Protein AF-A0A931V6N6-F1 (afdb_monomer_lite)

Structure (mmCIF, N/CA/C/O backbone):
data_AF-A0A931V6N6-F1
#
_entry.id   AF-A0A931V6N6-F1
#
loop_
_atom_site.group_PDB
_atom_site.id
_atom_site.type_symbol
_atom_site.label_atom_id
_atom_site.label_alt_id
_atom_site.label_comp_id
_atom_site.label_asym_id
_atom_site.label_entity_id
_atom_site.label_seq_id
_atom_site.pdbx_PDB_ins_code
_atom_site.Cartn_x
_atom_site.Cartn_y
_atom_site.Cartn_z
_atom_site.occupancy
_atom_site.B_iso_or_equiv
_atom_site.auth_seq_id
_atom_site.auth_comp_id
_atom_site.auth_asym_id
_atom_site.auth_atom_id
_atom_site.pdbx_PDB_model_num
ATOM 1 N N . MET A 1 1 ? 5.400 -5.249 13.751 1.00 48.09 1 MET A N 1
ATOM 2 C CA . MET A 1 1 ? 4.560 -4.132 14.241 1.00 48.09 1 MET A CA 1
ATOM 3 C C . MET A 1 1 ? 5.437 -2.984 14.736 1.00 48.09 1 MET A C 1
ATOM 5 O O . MET A 1 1 ? 5.843 -2.998 15.889 1.00 48.09 1 MET A O 1
ATOM 9 N N . ARG A 1 2 ? 5.791 -2.021 13.870 1.00 51.62 2 ARG A N 1
ATOM 10 C CA . ARG A 1 2 ? 6.635 -0.861 14.245 1.00 51.62 2 ARG A CA 1
ATOM 11 C C . ARG A 1 2 ? 5.978 0.505 13.998 1.00 51.62 2 ARG A C 1
ATOM 13 O O . ARG A 1 2 ? 6.486 1.493 14.506 1.00 51.62 2 ARG A O 1
ATOM 20 N N . GLN A 1 3 ? 4.847 0.567 13.289 1.00 50.09 3 GLN A N 1
ATOM 21 C CA . GLN A 1 3 ? 4.180 1.838 12.963 1.00 50.09 3 GLN A CA 1
ATOM 22 C C . GLN A 1 3 ? 3.210 2.349 14.041 1.00 50.09 3 GLN A C 1
ATOM 24 O O . GLN A 1 3 ? 2.900 3.532 14.070 1.00 50.09 3 GLN A O 1
ATOM 29 N N . ARG A 1 4 ? 2.864 1.513 15.030 1.00 44.41 4 ARG A N 1
ATOM 30 C CA . ARG A 1 4 ? 2.065 1.888 16.216 1.00 44.41 4 ARG A CA 1
ATOM 31 C C . ARG A 1 4 ? 2.726 2.943 17.126 1.00 44.41 4 ARG A C 1
ATOM 33 O O . ARG A 1 4 ? 2.140 3.335 18.127 1.00 44.41 4 ARG A O 1
ATOM 40 N N . LEU A 1 5 ? 3.962 3.341 16.815 1.00 47.00 5 LEU A N 1
ATOM 41 C CA . LEU A 1 5 ? 4.775 4.302 17.562 1.00 47.00 5 LEU A CA 1
ATOM 42 C C . LEU A 1 5 ? 4.858 5.678 16.887 1.00 47.00 5 LEU A C 1
ATOM 44 O O . LEU A 1 5 ? 5.540 6.546 17.422 1.00 47.00 5 LEU A O 1
ATOM 48 N N . VAL A 1 6 ? 4.192 5.891 15.744 1.00 50.53 6 VAL A N 1
ATOM 49 C CA . VAL A 1 6 ? 4.016 7.239 15.184 1.00 50.53 6 VAL A CA 1
ATOM 50 C C . VAL A 1 6 ? 2.836 7.883 15.923 1.00 50.53 6 VAL A C 1
ATOM 52 O O . VAL A 1 6 ? 1.700 7.441 15.727 1.00 50.53 6 VAL A O 1
ATOM 55 N N . PRO A 1 7 ? 3.064 8.879 16.803 1.00 47.44 7 PRO A N 1
ATOM 56 C CA . PRO A 1 7 ? 2.019 9.422 17.675 1.00 47.44 7 PRO A CA 1
ATOM 57 C C . PRO A 1 7 ? 0.849 10.044 16.903 1.00 47.44 7 PRO A C 1
ATOM 59 O O . PRO A 1 7 ? -0.252 10.136 17.432 1.00 47.44 7 PRO A O 1
ATOM 62 N N . GLU A 1 8 ? 1.085 10.445 15.651 1.00 55.91 8 GLU A N 1
ATOM 63 C CA . GLU A 1 8 ? 0.127 11.165 14.810 1.00 55.91 8 GLU A CA 1
ATOM 64 C C . GLU A 1 8 ? -0.937 10.271 14.150 1.00 55.91 8 GLU A C 1
ATOM 66 O O . GLU A 1 8 ? -1.967 10.789 13.740 1.00 55.91 8 GLU A O 1
ATOM 71 N N . ILE A 1 9 ? -0.742 8.947 14.062 1.00 58.75 9 ILE A N 1
ATOM 72 C CA . ILE A 1 9 ? -1.755 8.037 13.481 1.00 58.75 9 ILE A CA 1
ATOM 73 C C . ILE A 1 9 ? -2.781 7.609 14.546 1.00 58.75 9 ILE A C 1
ATOM 75 O O . ILE A 1 9 ? -3.979 7.504 14.275 1.00 58.75 9 ILE A O 1
ATOM 79 N N . GLY A 1 10 ? -2.325 7.379 15.782 1.00 73.31 10 GLY A N 1
ATOM 80 C CA . GLY A 1 10 ? -3.174 6.894 16.871 1.00 73.31 10 GLY A CA 1
ATOM 81 C C . GLY A 1 10 ? -3.871 5.556 16.563 1.00 73.31 10 GLY A C 1
ATOM 82 O O . GLY A 1 10 ? -3.631 4.903 15.549 1.00 73.31 10 GLY A O 1
ATOM 83 N N . ALA A 1 11 ? -4.751 5.112 17.464 1.00 74.88 11 ALA A N 1
ATOM 84 C CA . ALA A 1 11 ? -5.507 3.871 17.259 1.00 74.88 11 ALA A CA 1
ATOM 85 C C . ALA A 1 11 ? -6.540 3.991 16.123 1.00 74.88 11 ALA A C 1
ATOM 87 O O . ALA A 1 11 ? -6.752 3.029 15.391 1.00 74.88 11 ALA A O 1
ATOM 88 N N . SER A 1 12 ? -7.143 5.175 15.962 1.00 75.81 12 SER A N 1
ATOM 89 C CA . SER A 1 12 ? -8.139 5.448 14.918 1.00 75.81 12 SER A CA 1
ATOM 90 C C . SER A 1 12 ? -7.527 5.393 13.515 1.00 75.81 12 SER A C 1
ATOM 92 O O . SER A 1 12 ? -8.048 4.699 12.647 1.00 75.81 12 SER A O 1
ATOM 94 N N . GLY A 1 13 ? -6.378 6.042 13.298 1.00 76.25 13 GLY A N 1
ATOM 95 C CA . GLY A 1 13 ? -5.710 6.020 11.997 1.00 76.25 13 GLY A CA 1
ATOM 96 C C . GLY A 1 13 ? -5.191 4.631 11.629 1.00 76.25 13 GLY A C 1
ATOM 97 O O . GLY A 1 13 ? -5.273 4.242 10.470 1.00 76.25 13 GLY A O 1
ATOM 98 N N . GLN A 1 14 ? -4.736 3.835 12.605 1.00 77.38 14 GLN A N 1
ATOM 99 C CA . GLN A 1 14 ? -4.347 2.453 12.320 1.00 77.38 14 GLN A CA 1
ATOM 100 C C . GLN A 1 14 ? -5.564 1.606 11.937 1.00 77.38 14 GLN A C 1
ATOM 102 O O . GLN A 1 14 ? -5.472 0.845 10.987 1.00 77.38 14 GLN A O 1
ATOM 107 N N . ALA A 1 15 ? -6.712 1.776 12.603 1.00 78.12 15 ALA A N 1
ATOM 108 C CA . ALA A 1 15 ? -7.939 1.074 12.224 1.00 78.12 15 ALA A CA 1
ATOM 109 C C . ALA A 1 15 ? -8.401 1.436 10.800 1.00 78.12 15 ALA A C 1
ATOM 111 O O . ALA A 1 15 ? -8.873 0.571 10.068 1.00 78.12 15 ALA A O 1
ATOM 112 N N . GLN A 1 16 ? -8.222 2.694 10.382 1.00 76.44 16 GLN A N 1
ATOM 113 C CA . GLN A 1 16 ? -8.499 3.115 9.005 1.00 76.44 16 GLN A CA 1
ATOM 114 C C . GLN A 1 16 ? -7.548 2.460 7.999 1.00 76.44 16 GLN A C 1
ATOM 116 O O . GLN A 1 16 ? -7.993 2.023 6.941 1.00 76.44 16 GLN A O 1
ATOM 121 N N . ILE A 1 17 ? -6.255 2.363 8.324 1.00 78.38 17 ILE A N 1
ATOM 122 C CA . ILE A 1 17 ? -5.267 1.686 7.472 1.00 78.38 17 ILE A CA 1
ATOM 123 C C . ILE A 1 17 ? -5.561 0.183 7.395 1.00 78.38 17 ILE A C 1
ATOM 125 O O . ILE A 1 17 ? -5.580 -0.374 6.300 1.00 78.38 17 ILE A O 1
ATOM 129 N N . ASP A 1 18 ? -5.873 -0.453 8.524 1.00 80.69 18 ASP A N 1
ATOM 130 C CA . ASP A 1 18 ? -6.246 -1.868 8.594 1.00 80.69 18 ASP A CA 1
ATOM 131 C C . ASP A 1 18 ? -7.512 -2.158 7.762 1.00 80.69 18 ASP A C 1
ATOM 133 O O . ASP A 1 18 ? -7.639 -3.238 7.193 1.00 80.69 18 ASP A O 1
ATOM 137 N N . ALA A 1 19 ? -8.435 -1.200 7.633 1.00 79.56 19 ALA A N 1
ATOM 138 C CA . ALA A 1 19 ? -9.621 -1.322 6.781 1.00 79.56 19 ALA A CA 1
ATOM 139 C C . ALA A 1 19 ? -9.373 -0.964 5.300 1.00 79.56 19 ALA A C 1
ATOM 141 O O . ALA A 1 19 ? -10.223 -1.233 4.447 1.00 79.56 19 ALA A O 1
ATOM 142 N N . ALA A 1 20 ? -8.239 -0.340 4.974 1.00 81.81 20 ALA A N 1
ATOM 143 C CA . ALA A 1 20 ? -7.957 0.158 3.635 1.00 81.81 20 ALA A CA 1
ATOM 144 C C . ALA A 1 20 ? -7.476 -0.946 2.682 1.00 81.81 20 ALA A C 1
ATOM 146 O O . ALA A 1 20 ? -6.801 -1.906 3.066 1.00 81.81 20 ALA A O 1
ATOM 147 N N . THR A 1 21 ? -7.776 -0.757 1.394 1.00 86.44 21 THR A N 1
ATOM 148 C CA . THR A 1 21 ? -7.243 -1.589 0.310 1.00 86.44 21 THR A CA 1
ATOM 149 C C . THR A 1 21 ? -6.127 -0.857 -0.424 1.00 86.44 21 THR A C 1
ATOM 151 O O . THR A 1 21 ? -6.329 0.242 -0.940 1.00 86.44 21 THR A O 1
ATOM 154 N N . GLY A 1 22 ? -4.951 -1.476 -0.487 1.00 86.12 22 GLY A N 1
ATOM 155 C CA . GLY A 1 22 ? -3.799 -0.981 -1.229 1.00 86.12 22 GLY A CA 1
ATOM 156 C C . GLY A 1 22 ? -3.750 -1.598 -2.621 1.00 86.12 22 GLY A C 1
ATOM 157 O O . GLY A 1 22 ? -3.911 -2.808 -2.770 1.00 86.12 2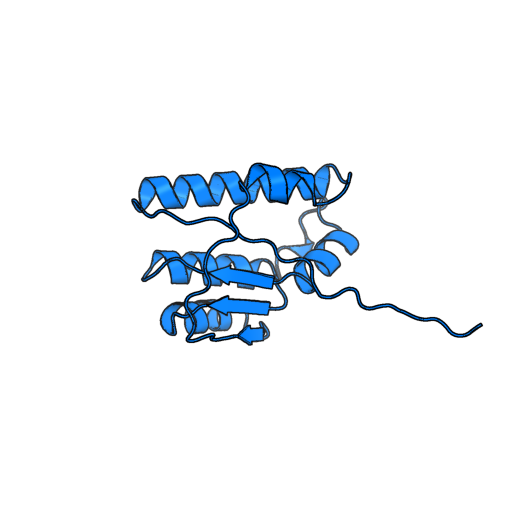2 GLY A O 1
ATOM 158 N N . LEU A 1 23 ? -3.509 -0.786 -3.646 1.00 88.25 23 LEU A N 1
ATOM 159 C CA . LEU A 1 23 ? -3.363 -1.258 -5.018 1.00 88.25 23 LEU A CA 1
ATOM 160 C C . LEU A 1 23 ? -1.907 -1.165 -5.482 1.00 88.25 23 LEU A C 1
ATOM 162 O O . LEU A 1 23 ? -1.324 -0.086 -5.453 1.00 88.25 23 LEU A O 1
ATOM 166 N N . VAL A 1 24 ? -1.358 -2.275 -5.980 1.00 88.50 24 VAL A N 1
ATOM 167 C CA . VAL A 1 24 ? -0.029 -2.327 -6.607 1.00 88.50 24 VAL A CA 1
ATOM 168 C C . VAL A 1 24 ? -0.191 -2.557 -8.105 1.00 88.50 24 VAL A C 1
ATOM 170 O O . VAL A 1 24 ? -0.424 -3.689 -8.542 1.00 88.50 24 VAL A O 1
ATOM 173 N N . THR A 1 25 ? -0.046 -1.489 -8.893 1.00 83.56 25 THR A N 1
ATOM 174 C CA . THR A 1 25 ? -0.047 -1.569 -10.366 1.00 83.56 25 THR A CA 1
ATOM 175 C C . THR A 1 25 ? 1.360 -1.616 -10.960 1.00 83.56 25 THR A C 1
ATOM 177 O O . THR A 1 25 ? 1.524 -1.975 -12.126 1.00 83.56 25 THR A O 1
ATOM 180 N N . ALA A 1 26 ? 2.390 -1.278 -10.176 1.00 79.50 26 ALA A N 1
ATOM 181 C CA . ALA A 1 26 ? 3.772 -1.340 -10.625 1.00 79.50 26 ALA A CA 1
ATOM 182 C C . ALA A 1 26 ? 4.243 -2.793 -10.818 1.00 79.50 26 ALA A C 1
ATOM 184 O O . ALA A 1 26 ? 3.885 -3.701 -10.066 1.00 79.50 26 ALA A O 1
ATOM 185 N N . THR A 1 27 ? 5.102 -3.015 -11.813 1.00 79.88 27 THR A N 1
ATOM 186 C CA . THR A 1 27 ? 5.676 -4.334 -12.125 1.00 79.88 27 THR A CA 1
ATOM 187 C C . THR A 1 27 ? 7.136 -4.452 -11.685 1.00 79.88 27 THR A C 1
ATOM 189 O O . THR A 1 27 ? 7.824 -3.450 -11.475 1.00 79.88 27 THR A O 1
ATOM 192 N N . GLY A 1 28 ? 7.638 -5.687 -11.592 1.00 86.62 28 GLY A N 1
ATOM 193 C CA . GLY A 1 28 ? 9.030 -5.968 -11.226 1.00 86.62 28 GLY A CA 1
ATOM 194 C C . GLY A 1 28 ? 9.380 -5.483 -9.817 1.00 86.62 28 GLY A C 1
ATOM 195 O O . GLY A 1 28 ? 8.525 -5.453 -8.931 1.00 86.62 28 GLY A O 1
ATOM 196 N N . LEU A 1 29 ? 10.633 -5.062 -9.619 1.00 88.06 29 LEU A N 1
ATOM 197 C CA . LEU A 1 29 ? 11.145 -4.660 -8.305 1.00 88.06 29 LEU A CA 1
ATOM 198 C C . LEU A 1 29 ? 10.350 -3.502 -7.677 1.00 88.06 29 LEU A C 1
ATOM 200 O O . LEU A 1 29 ? 10.167 -3.475 -6.463 1.00 88.06 29 LEU A O 1
ATOM 204 N N . ALA A 1 30 ? 9.852 -2.565 -8.488 1.00 84.19 30 ALA A N 1
ATOM 205 C CA . ALA A 1 30 ? 9.055 -1.443 -7.998 1.00 84.19 30 ALA A CA 1
ATOM 206 C C . ALA A 1 30 ? 7.740 -1.918 -7.358 1.00 84.19 30 ALA A C 1
ATOM 208 O O . ALA A 1 30 ? 7.425 -1.503 -6.245 1.00 84.19 30 ALA A O 1
ATOM 209 N N . GLY A 1 31 ? 7.033 -2.842 -8.017 1.00 90.12 31 GLY A N 1
ATOM 210 C CA . GLY A 1 31 ? 5.818 -3.451 -7.470 1.00 90.12 31 GLY A CA 1
ATOM 211 C C . GLY A 1 31 ? 6.081 -4.238 -6.191 1.00 90.12 31 GLY A C 1
ATOM 212 O O . GLY A 1 31 ? 5.314 -4.152 -5.239 1.00 90.12 31 GLY A O 1
ATOM 213 N N . GLU A 1 32 ? 7.203 -4.954 -6.113 1.00 93.19 32 GLU A N 1
ATOM 214 C CA . GLU A 1 32 ? 7.571 -5.651 -4.880 1.00 93.19 32 GLU A CA 1
ATOM 215 C C . GLU A 1 32 ? 7.861 -4.698 -3.713 1.00 93.19 32 GLU A C 1
ATOM 217 O O . GLU A 1 32 ? 7.489 -4.979 -2.574 1.00 93.19 32 GLU A O 1
ATOM 222 N N . VAL A 1 33 ? 8.548 -3.581 -3.966 1.00 91.94 33 VAL A N 1
ATOM 223 C CA . VAL A 1 33 ? 8.836 -2.570 -2.936 1.00 91.94 33 VAL A CA 1
ATOM 224 C C . VAL A 1 33 ? 7.549 -1.895 -2.466 1.00 91.94 33 VAL A C 1
ATOM 226 O O . VAL A 1 33 ? 7.348 -1.755 -1.260 1.00 91.94 33 VAL A O 1
ATOM 229 N N . GLU A 1 34 ? 6.664 -1.528 -3.394 1.00 90.31 34 GLU A N 1
ATOM 230 C CA . GLU A 1 34 ? 5.349 -0.956 -3.087 1.00 90.31 34 GLU A CA 1
ATOM 231 C C . GLU A 1 34 ? 4.514 -1.919 -2.230 1.00 90.31 34 GLU A C 1
ATOM 233 O O . GLU A 1 34 ? 4.010 -1.535 -1.174 1.00 90.31 34 GLU A O 1
ATOM 238 N N . ALA A 1 35 ? 4.473 -3.200 -2.605 1.00 92.88 35 ALA A N 1
ATOM 239 C CA . ALA A 1 35 ? 3.766 -4.240 -1.866 1.00 92.88 35 ALA A CA 1
ATOM 240 C C . ALA A 1 35 ? 4.311 -4.435 -0.438 1.00 92.88 35 ALA A C 1
ATOM 242 O O . ALA A 1 35 ? 3.532 -4.506 0.514 1.00 92.88 35 ALA A O 1
ATOM 243 N N . ARG A 1 36 ? 5.642 -4.453 -0.255 1.00 94.12 36 ARG A N 1
ATOM 244 C CA . ARG A 1 36 ? 6.272 -4.516 1.082 1.00 94.12 36 ARG A CA 1
ATOM 245 C C . ARG A 1 36 ? 5.917 -3.304 1.932 1.00 94.12 36 ARG A C 1
ATOM 247 O O . ARG A 1 36 ? 5.712 -3.446 3.135 1.00 94.12 36 ARG A O 1
ATOM 254 N N . TYR A 1 37 ? 5.867 -2.121 1.323 1.00 91.56 37 TYR A N 1
ATOM 255 C CA . TYR A 1 37 ? 5.564 -0.890 2.040 1.00 91.56 37 TYR A CA 1
ATOM 256 C C . TYR A 1 37 ? 4.113 -0.866 2.529 1.00 91.56 37 TYR A C 1
ATOM 258 O O . TYR A 1 37 ? 3.884 -0.616 3.709 1.00 91.56 37 TYR A O 1
ATOM 266 N N . LEU A 1 38 ? 3.152 -1.199 1.662 1.00 88.38 38 LEU A N 1
ATOM 267 C CA . LEU A 1 38 ? 1.731 -1.288 2.021 1.00 88.38 38 LEU A CA 1
ATOM 268 C C . LEU A 1 38 ? 1.483 -2.352 3.100 1.00 88.38 38 LEU A C 1
ATOM 270 O O . LEU A 1 38 ? 0.814 -2.083 4.097 1.00 88.38 38 LEU A O 1
ATOM 274 N N . ALA A 1 39 ? 2.094 -3.530 2.957 1.00 91.69 39 ALA A N 1
ATOM 275 C CA . ALA A 1 39 ? 1.990 -4.604 3.944 1.00 91.69 39 ALA A CA 1
ATOM 276 C C . ALA A 1 39 ? 2.612 -4.197 5.289 1.00 91.69 39 ALA A C 1
ATOM 278 O O . ALA A 1 39 ? 2.028 -4.413 6.350 1.00 91.69 39 ALA A O 1
ATOM 279 N N . GLY A 1 40 ? 3.779 -3.548 5.255 1.00 89.12 40 GLY A N 1
ATOM 280 C CA . GLY A 1 40 ? 4.441 -3.013 6.443 1.00 89.12 40 GLY A CA 1
ATOM 281 C C . GLY A 1 40 ? 3.684 -1.857 7.103 1.00 89.12 40 GLY A C 1
ATOM 282 O O . GLY A 1 40 ? 3.858 -1.640 8.307 1.00 89.12 40 GLY A O 1
ATOM 283 N N . ALA A 1 41 ? 2.851 -1.145 6.336 1.00 84.31 41 ALA A N 1
ATOM 284 C CA . ALA A 1 41 ? 1.963 -0.103 6.833 1.00 84.31 41 ALA A CA 1
ATOM 285 C C . ALA A 1 41 ? 0.710 -0.642 7.538 1.00 84.31 41 ALA A C 1
ATOM 287 O O . ALA A 1 41 ? 0.103 0.065 8.337 1.00 84.31 41 ALA A O 1
ATOM 288 N N . GLY A 1 42 ? 0.379 -1.916 7.318 1.00 87.25 42 GLY A N 1
ATOM 289 C CA . GLY A 1 42 ? -0.770 -2.568 7.942 1.00 87.25 42 GLY A CA 1
ATOM 290 C C . GLY A 1 42 ? -2.047 -2.484 7.116 1.00 87.25 42 GLY A C 1
ATOM 291 O O . GLY A 1 42 ? -3.118 -2.629 7.678 1.00 87.25 42 GLY A O 1
ATOM 292 N N . PHE A 1 43 ? -1.962 -2.262 5.800 1.00 87.44 43 PHE A N 1
ATOM 293 C CA . PHE A 1 43 ? -3.146 -2.379 4.944 1.00 87.44 43 PHE A CA 1
ATOM 294 C C . PHE A 1 43 ? -3.792 -3.758 5.110 1.00 87.44 43 PHE A C 1
ATOM 296 O O . PHE A 1 43 ? -3.089 -4.769 5.049 1.00 87.44 43 PHE A O 1
ATOM 303 N N . GLY A 1 44 ? -5.114 -3.809 5.289 1.00 83.12 44 GLY A N 1
ATOM 304 C CA . GLY A 1 44 ? -5.827 -5.075 5.482 1.00 83.12 44 GLY A CA 1
ATOM 305 C C . GLY A 1 44 ? -5.877 -5.937 4.228 1.00 83.12 44 GLY A C 1
ATOM 306 O O . GLY A 1 44 ? -5.780 -7.161 4.314 1.00 83.12 44 GLY A O 1
ATOM 307 N N . LEU A 1 45 ? -5.981 -5.298 3.059 1.00 88.69 45 LEU A N 1
ATOM 308 C CA . LEU A 1 45 ? -6.020 -5.958 1.758 1.00 88.69 45 LEU A CA 1
ATOM 309 C C . LEU A 1 45 ? -5.048 -5.291 0.784 1.00 88.69 45 LEU A C 1
ATOM 311 O O . LEU A 1 45 ? -5.038 -4.070 0.641 1.00 88.69 45 LEU A O 1
ATOM 315 N N . ILE A 1 46 ? -4.277 -6.095 0.054 1.00 91.50 46 ILE A N 1
ATOM 316 C CA . ILE A 1 46 ? -3.472 -5.631 -1.079 1.00 91.50 46 ILE A CA 1
ATOM 317 C C . ILE A 1 46 ? -3.936 -6.329 -2.354 1.00 91.50 46 ILE A C 1
ATOM 319 O O . ILE A 1 46 ? -3.942 -7.559 -2.442 1.00 91.50 46 ILE A O 1
ATOM 323 N N . ARG A 1 47 ? -4.290 -5.532 -3.364 1.00 92.06 47 ARG A N 1
ATOM 324 C CA . ARG A 1 47 ? -4.621 -5.997 -4.712 1.00 92.06 47 ARG A CA 1
ATOM 325 C C . ARG A 1 47 ? -3.419 -5.848 -5.633 1.00 92.06 47 ARG A C 1
ATOM 327 O O . ARG A 1 47 ? -2.796 -4.789 -5.689 1.00 92.06 47 ARG A O 1
ATOM 334 N N . THR A 1 48 ? -3.083 -6.906 -6.361 1.00 89.25 48 THR A N 1
ATOM 335 C CA . THR A 1 48 ? -1.998 -6.883 -7.351 1.00 89.25 48 THR A CA 1
ATOM 336 C C . THR A 1 48 ? -2.164 -8.001 -8.370 1.00 89.25 48 THR A C 1
ATOM 338 O O . THR A 1 48 ? -2.589 -9.093 -8.015 1.00 89.25 48 THR A O 1
ATOM 341 N N . SER A 1 49 ? -1.774 -7.770 -9.622 1.00 87.94 49 SER A N 1
ATOM 342 C CA . SER A 1 49 ? -1.690 -8.822 -10.647 1.00 87.94 49 SER A CA 1
ATOM 343 C C . SER A 1 49 ? -0.325 -9.531 -10.668 1.00 87.94 49 SER A C 1
ATOM 345 O O . SER A 1 49 ? -0.119 -10.480 -11.425 1.00 87.94 49 SER A O 1
ATOM 347 N N . SER A 1 50 ? 0.633 -9.086 -9.844 1.00 89.06 50 SER A N 1
ATOM 348 C CA . SER A 1 50 ? 2.009 -9.588 -9.833 1.00 89.06 50 SER A CA 1
ATOM 349 C C . SER A 1 50 ? 2.242 -10.592 -8.708 1.00 89.06 50 SER A C 1
ATOM 351 O O . SER A 1 50 ? 2.245 -10.238 -7.530 1.00 89.06 50 SER A O 1
ATOM 353 N N . HIS A 1 51 ? 2.561 -11.838 -9.069 1.00 90.75 51 HIS A N 1
ATOM 354 C CA . HIS A 1 51 ? 2.895 -12.879 -8.091 1.00 90.75 51 HIS A CA 1
ATOM 355 C C . HIS A 1 51 ? 4.130 -12.527 -7.241 1.00 90.75 51 HIS A C 1
ATOM 357 O O . HIS A 1 51 ? 4.169 -12.811 -6.043 1.00 90.75 51 HIS A O 1
ATOM 363 N N . ALA A 1 52 ? 5.132 -11.869 -7.836 1.00 92.56 52 ALA A N 1
ATOM 364 C CA . ALA A 1 52 ? 6.311 -11.403 -7.105 1.00 92.56 52 ALA A CA 1
ATOM 365 C C . ALA A 1 52 ? 5.937 -10.346 -6.052 1.00 92.56 52 ALA A C 1
ATOM 367 O O . ALA A 1 52 ? 6.407 -10.415 -4.918 1.00 92.56 52 ALA A O 1
ATOM 368 N N . ALA A 1 53 ? 5.031 -9.423 -6.394 1.00 92.31 53 ALA A N 1
ATOM 369 C CA . ALA A 1 53 ? 4.539 -8.415 -5.460 1.00 92.31 53 ALA A CA 1
ATOM 370 C C . ALA A 1 53 ? 3.716 -9.046 -4.324 1.00 92.31 53 ALA A C 1
ATOM 372 O O . ALA A 1 53 ? 3.922 -8.703 -3.161 1.00 92.31 53 ALA A O 1
ATOM 373 N N . SER A 1 54 ? 2.857 -10.027 -4.630 1.00 92.69 54 SER A N 1
ATOM 374 C CA . SER A 1 54 ? 2.120 -10.793 -3.614 1.00 92.69 54 SER A CA 1
ATOM 375 C C . SER A 1 54 ? 3.060 -11.452 -2.606 1.00 92.69 54 SER A C 1
ATOM 377 O O . SER A 1 54 ? 2.881 -11.310 -1.398 1.00 92.69 54 SER A O 1
ATOM 379 N N . ARG A 1 55 ? 4.103 -12.135 -3.095 1.00 94.75 55 ARG A N 1
ATOM 380 C CA . ARG A 1 55 ? 5.114 -12.759 -2.236 1.00 94.75 55 ARG A CA 1
ATOM 381 C C . ARG A 1 55 ? 5.838 -11.739 -1.368 1.00 94.75 55 ARG A C 1
ATOM 383 O O . ARG A 1 55 ? 5.986 -11.958 -0.171 1.00 94.75 55 ARG A O 1
ATOM 390 N N . ALA A 1 56 ? 6.243 -10.623 -1.962 1.00 94.69 56 ALA A N 1
ATOM 391 C CA . ALA A 1 56 ? 6.934 -9.552 -1.265 1.00 94.69 56 ALA A CA 1
ATOM 392 C C . ALA A 1 56 ? 6.087 -8.969 -0.115 1.00 94.69 56 ALA A C 1
ATOM 394 O O . ALA A 1 56 ? 6.606 -8.773 0.984 1.00 94.69 56 ALA A O 1
ATOM 395 N N . ALA A 1 57 ? 4.785 -8.751 -0.331 1.00 93.62 57 ALA A N 1
ATOM 396 C CA . ALA A 1 57 ? 3.858 -8.323 0.718 1.00 93.62 57 ALA A CA 1
ATOM 397 C C . ALA A 1 57 ? 3.747 -9.347 1.860 1.00 93.62 57 ALA A C 1
ATOM 399 O O . ALA A 1 57 ? 3.881 -8.971 3.023 1.00 93.62 57 ALA A O 1
ATOM 400 N N . ILE A 1 58 ? 3.564 -10.633 1.540 1.00 93.50 58 ILE A N 1
ATOM 401 C CA . ILE A 1 58 ? 3.449 -11.711 2.540 1.00 93.50 58 ILE A CA 1
ATOM 402 C C . ILE A 1 58 ? 4.739 -11.848 3.360 1.00 93.50 58 ILE A C 1
ATOM 404 O O . ILE A 1 58 ? 4.686 -12.000 4.579 1.00 93.50 58 ILE A O 1
ATOM 408 N N . GLU A 1 59 ? 5.904 -11.759 2.716 1.00 94.62 59 GLU A N 1
ATOM 409 C CA . GLU A 1 59 ? 7.206 -11.792 3.394 1.00 94.62 59 GLU A CA 1
ATOM 410 C C . GLU A 1 59 ? 7.357 -10.626 4.389 1.00 94.62 59 GLU A C 1
ATOM 412 O O . GLU A 1 59 ? 7.900 -10.811 5.479 1.00 94.62 59 GLU A O 1
ATOM 417 N N . ALA A 1 60 ? 6.853 -9.435 4.046 1.00 92.31 60 ALA A N 1
ATOM 418 C CA . ALA A 1 60 ? 6.873 -8.275 4.937 1.00 92.31 60 ALA A CA 1
ATOM 419 C C . ALA A 1 60 ? 5.839 -8.371 6.070 1.00 92.31 60 ALA A C 1
ATOM 421 O O . ALA A 1 60 ? 6.129 -7.973 7.204 1.00 92.31 60 ALA A O 1
ATOM 422 N N . HIS A 1 61 ? 4.645 -8.893 5.781 1.00 93.31 61 HIS A N 1
ATOM 423 C CA . HIS A 1 61 ? 3.594 -9.098 6.766 1.00 93.31 61 HIS A CA 1
ATOM 424 C C . HIS A 1 61 ? 2.800 -10.387 6.483 1.00 93.31 61 HIS A C 1
ATOM 426 O O . HIS A 1 61 ? 1.851 -10.363 5.705 1.00 93.31 61 HIS A O 1
ATOM 432 N N . PRO A 1 62 ? 3.096 -11.501 7.182 1.00 88.56 62 PRO A N 1
ATOM 433 C CA . PRO A 1 62 ? 2.471 -12.802 6.908 1.00 88.56 62 PRO A CA 1
ATOM 434 C C . PRO A 1 62 ? 0.946 -12.884 7.088 1.00 88.56 62 PRO A C 1
ATOM 436 O O . PRO A 1 62 ? 0.359 -13.905 6.751 1.00 88.56 62 PRO A O 1
ATOM 439 N N . GLY A 1 63 ? 0.312 -11.851 7.654 1.00 87.44 63 GLY A N 1
ATOM 440 C CA . GLY A 1 63 ? -1.133 -11.789 7.888 1.00 87.44 63 GLY A CA 1
ATOM 441 C C . GLY A 1 63 ? -1.903 -10.895 6.913 1.00 87.44 63 GLY A C 1
ATOM 442 O O . GLY A 1 63 ? -3.114 -10.777 7.065 1.00 87.44 63 GLY A O 1
ATOM 443 N N . VAL A 1 64 ? -1.234 -10.252 5.949 1.00 89.25 64 VAL A N 1
ATOM 444 C CA . VAL A 1 64 ? -1.909 -9.377 4.981 1.00 89.25 64 VAL A CA 1
ATOM 445 C C . VAL A 1 64 ? -2.768 -10.198 4.016 1.00 89.25 64 VAL A C 1
ATOM 447 O O . VAL A 1 64 ? -2.306 -11.207 3.476 1.00 89.25 64 VAL A O 1
ATOM 450 N N . ALA A 1 65 ? -4.010 -9.776 3.773 1.00 91.25 65 ALA A N 1
ATOM 451 C CA . ALA A 1 65 ? -4.832 -10.404 2.748 1.00 91.25 65 ALA A CA 1
ATOM 452 C C . ALA A 1 65 ? -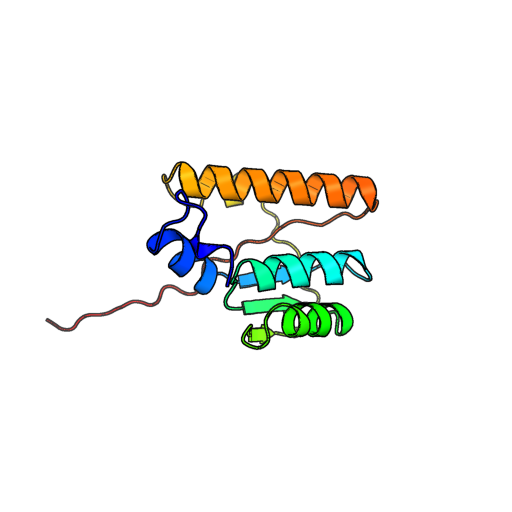4.358 -9.952 1.361 1.00 91.25 65 ALA A C 1
ATOM 454 O O . ALA A 1 65 ? -4.107 -8.767 1.131 1.00 91.25 65 ALA A O 1
ATOM 455 N N . ILE A 1 66 ? -4.254 -10.894 0.422 1.00 90.81 66 ILE A N 1
ATOM 456 C CA . ILE A 1 66 ? -3.885 -10.612 -0.967 1.00 90.81 66 ILE A CA 1
ATOM 457 C C . ILE A 1 66 ? -5.041 -11.007 -1.877 1.00 90.81 66 ILE A C 1
ATOM 459 O O . ILE A 1 66 ? -5.493 -12.151 -1.844 1.00 90.81 66 ILE A O 1
ATOM 463 N N . ALA A 1 67 ? -5.466 -10.082 -2.732 1.00 89.06 67 ALA A N 1
ATOM 464 C CA . ALA A 1 67 ? -6.360 -10.368 -3.845 1.00 89.06 67 ALA A CA 1
ATOM 465 C C . ALA A 1 67 ? -5.583 -10.246 -5.159 1.00 89.06 67 ALA A C 1
ATOM 467 O O . ALA A 1 67 ? -5.017 -9.199 -5.483 1.00 89.06 67 ALA A O 1
ATOM 468 N N . THR A 1 68 ? -5.518 -11.351 -5.898 1.00 80.56 68 THR A N 1
ATOM 469 C CA . THR A 1 68 ? -4.852 -11.411 -7.199 1.00 80.56 68 THR A CA 1
ATOM 470 C C . THR A 1 68 ? -5.910 -11.345 -8.287 1.00 80.56 68 THR A C 1
ATOM 472 O O . THR A 1 68 ? -6.443 -12.371 -8.699 1.00 80.56 68 THR A O 1
ATOM 475 N N . ASP A 1 69 ? -6.248 -10.138 -8.732 1.00 66.62 69 ASP A N 1
ATOM 476 C CA . ASP A 1 69 ? -7.138 -9.984 -9.879 1.00 66.62 69 ASP A CA 1
ATOM 477 C C . ASP A 1 69 ? -6.323 -10.102 -11.167 1.00 66.62 69 ASP A C 1
ATOM 479 O O . ASP A 1 69 ? -5.370 -9.355 -11.402 1.00 66.62 69 ASP A O 1
ATOM 483 N N . ALA A 1 70 ? -6.683 -11.089 -11.990 1.00 49.41 70 ALA A N 1
ATOM 484 C CA . ALA A 1 70 ? -6.117 -11.266 -13.325 1.00 49.41 70 ALA A CA 1
ATOM 485 C C . ALA A 1 70 ? -6.575 -10.158 -14.289 1.00 49.41 70 ALA A C 1
ATOM 487 O O . ALA A 1 70 ? -5.914 -9.899 -15.297 1.00 49.41 70 ALA A O 1
ATOM 488 N N . GLU A 1 71 ? -7.687 -9.490 -13.971 1.00 48.41 71 GLU A N 1
ATOM 489 C CA . GLU A 1 71 ? -8.123 -8.296 -14.675 1.00 48.41 71 GLU A CA 1
ATOM 490 C C . GLU A 1 71 ? -7.286 -7.110 -14.212 1.00 48.41 71 GLU A C 1
ATOM 492 O O . GLU A 1 71 ? -7.222 -6.758 -13.034 1.00 48.41 71 GLU A O 1
ATOM 497 N N . ARG A 1 72 ? -6.583 -6.533 -15.183 1.00 51.31 72 ARG A N 1
ATOM 498 C CA . ARG A 1 72 ? -5.798 -5.315 -15.063 1.00 51.31 72 ARG A CA 1
ATOM 499 C C . ARG A 1 72 ? -6.594 -4.279 -14.270 1.00 51.31 72 ARG A C 1
ATOM 501 O O . ARG A 1 72 ? -7.632 -3.812 -14.720 1.00 51.31 72 ARG A O 1
ATOM 508 N N . ILE A 1 73 ? -6.105 -3.953 -13.079 1.00 52.06 73 ILE A N 1
ATOM 509 C CA . ILE A 1 73 ? -6.741 -2.951 -12.234 1.00 52.06 73 ILE A CA 1
ATOM 510 C C . ILE A 1 73 ? -6.395 -1.604 -12.846 1.00 52.06 73 ILE A C 1
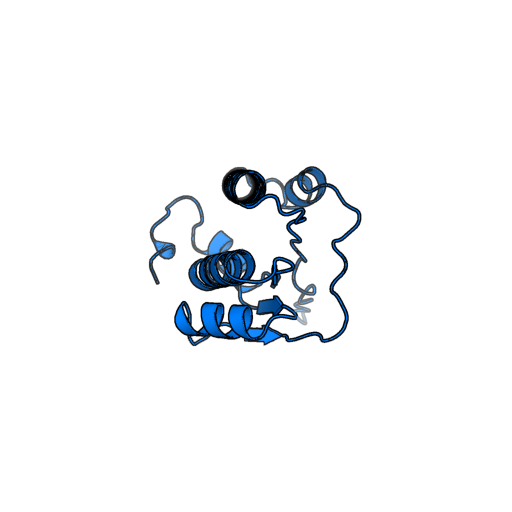ATOM 512 O O . ILE A 1 73 ? -5.268 -1.119 -12.703 1.00 52.06 73 ILE A O 1
ATOM 516 N N . ASP A 1 74 ? -7.338 -1.055 -13.603 1.00 47.03 74 ASP A N 1
ATOM 517 C CA . ASP A 1 74 ? -7.168 0.272 -14.158 1.00 47.03 74 ASP A CA 1
ATOM 518 C C . ASP A 1 74 ? -7.113 1.278 -13.000 1.00 47.03 74 ASP A C 1
ATOM 520 O O . ASP A 1 74 ? -7.905 1.195 -12.052 1.00 47.03 74 ASP A O 1
ATOM 524 N N . PRO A 1 75 ? -6.133 2.193 -13.012 1.00 49.34 75 PRO A N 1
ATOM 525 C CA . PRO A 1 75 ? -6.123 3.271 -12.046 1.00 49.34 75 PRO A CA 1
ATOM 526 C C . PRO A 1 75 ? -7.429 4.077 -12.189 1.00 49.34 75 PRO A C 1
ATOM 528 O O . PRO A 1 75 ? -7.872 4.302 -13.313 1.00 49.34 75 PRO A O 1
ATOM 531 N N . PRO A 1 76 ? -8.053 4.519 -11.085 1.00 51.19 76 PRO A N 1
ATOM 532 C CA . PRO A 1 76 ? -9.173 5.434 -11.128 1.00 51.19 76 PRO A CA 1
ATOM 533 C C . PRO A 1 76 ? -8.737 6.696 -11.869 1.00 51.19 76 PRO A C 1
ATOM 535 O O . PRO A 1 76 ? -7.611 7.174 -11.710 1.00 51.19 76 PRO A O 1
ATOM 538 N N . ASP A 1 77 ? -9.668 7.268 -12.622 1.00 49.06 77 ASP A N 1
ATOM 539 C CA . ASP A 1 77 ? -9.465 8.486 -13.413 1.00 49.06 77 ASP A CA 1
ATOM 540 C C . ASP A 1 77 ? -9.282 9.757 -12.560 1.00 49.06 77 ASP A C 1
ATOM 542 O O . ASP A 1 77 ? -9.205 10.867 -13.089 1.00 49.06 77 ASP A O 1
ATOM 546 N N . HIS A 1 78 ? -9.208 9.630 -11.234 1.00 53.28 78 HIS A N 1
ATOM 547 C CA . HIS A 1 78 ? -9.118 10.765 -10.328 1.00 53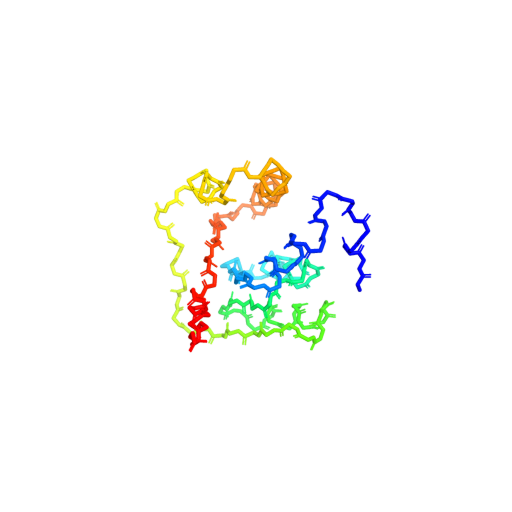.28 78 HIS A CA 1
ATOM 548 C C . HIS A 1 78 ? -7.658 11.068 -9.955 1.00 53.28 78 HIS A C 1
ATOM 550 O O . HIS A 1 78 ? -6.937 10.188 -9.469 1.00 53.28 78 HIS A O 1
ATOM 556 N N . PRO A 1 79 ? -7.191 12.315 -10.156 1.00 62.69 79 PRO A N 1
ATOM 557 C CA . PRO A 1 79 ? -5.916 12.788 -9.643 1.00 62.69 79 PRO A CA 1
ATOM 558 C C . PRO A 1 79 ? -5.726 12.406 -8.173 1.00 62.69 79 PRO A C 1
ATOM 560 O O . PRO A 1 79 ? -6.608 12.602 -7.347 1.00 62.69 79 PRO A O 1
ATOM 563 N N . LEU A 1 80 ? -4.524 11.958 -7.804 1.00 65.06 80 LEU A N 1
ATOM 564 C CA . LEU A 1 80 ? -4.154 11.666 -6.408 1.00 65.06 80 LEU A CA 1
ATOM 565 C C . LEU A 1 80 ? -4.480 12.817 -5.431 1.00 65.06 80 LEU A C 1
ATOM 567 O O . LEU A 1 80 ? -4.678 12.589 -4.243 1.00 65.06 80 LEU A O 1
ATOM 571 N N . ALA A 1 81 ? -4.506 14.057 -5.923 1.00 62.56 81 ALA A N 1
ATOM 572 C CA . ALA A 1 81 ? -4.910 15.219 -5.140 1.00 62.56 81 ALA A CA 1
ATOM 573 C C . ALA A 1 81 ? -6.377 15.143 -4.679 1.00 62.56 81 ALA A C 1
ATOM 575 O O . ALA A 1 81 ? -6.662 15.512 -3.541 1.00 62.56 81 ALA A O 1
ATOM 576 N N . ASP A 1 82 ? -7.262 14.615 -5.522 1.00 63.62 82 ASP A N 1
ATOM 577 C CA . ASP A 1 82 ? -8.693 14.491 -5.250 1.00 63.62 82 ASP A CA 1
ATOM 578 C C . ASP A 1 82 ? -8.937 13.366 -4.237 1.00 63.62 82 ASP A C 1
ATOM 580 O O . ASP A 1 82 ? -9.592 13.585 -3.222 1.00 63.62 82 ASP A O 1
ATOM 584 N N . ALA A 1 83 ? -8.251 12.227 -4.394 1.00 65.25 83 ALA A N 1
ATOM 585 C CA . ALA A 1 83 ? -8.288 11.139 -3.412 1.00 65.25 83 ALA A CA 1
ATOM 586 C C . ALA A 1 83 ? -7.799 11.575 -2.014 1.00 65.25 83 ALA A C 1
ATOM 588 O O . ALA A 1 83 ? -8.330 11.140 -0.998 1.00 65.25 83 ALA A O 1
ATOM 589 N N . ILE A 1 84 ? -6.797 12.463 -1.931 1.00 67.75 84 ILE A N 1
ATOM 590 C CA . ILE A 1 84 ? -6.332 13.019 -0.646 1.00 67.75 84 ILE A CA 1
ATOM 591 C C . ILE A 1 84 ? -7.359 13.996 -0.054 1.00 67.75 84 ILE A C 1
ATOM 593 O O . ILE A 1 84 ? -7.492 14.074 1.169 1.00 67.75 84 ILE A O 1
ATOM 597 N N . ALA A 1 85 ? -8.071 14.753 -0.893 1.00 68.12 85 ALA A N 1
ATOM 598 C CA . ALA A 1 85 ? -9.108 15.678 -0.443 1.00 68.12 85 ALA A CA 1
ATOM 599 C C . ALA A 1 85 ? -10.310 14.942 0.178 1.00 68.12 85 ALA A C 1
ATOM 601 O O . ALA A 1 85 ? -10.923 15.464 1.113 1.00 68.12 85 ALA A O 1
ATOM 602 N N . GLU A 1 86 ? -10.584 13.723 -0.290 1.00 74.06 86 GLU A N 1
ATOM 603 C CA . GLU A 1 86 ? -11.670 12.854 0.174 1.00 74.06 86 GLU A CA 1
ATOM 604 C C . GLU A 1 86 ? -11.400 12.153 1.518 1.00 74.06 86 GLU A C 1
ATOM 606 O O . GLU A 1 86 ? -12.349 11.713 2.162 1.00 74.06 86 GLU A O 1
ATOM 611 N N . LEU A 1 87 ? -10.154 12.117 2.018 1.00 70.12 87 LEU A N 1
ATOM 612 C CA . LEU A 1 87 ? -9.767 11.448 3.282 1.00 70.12 87 LEU A CA 1
ATOM 613 C C . LEU A 1 87 ? -10.302 12.116 4.574 1.00 70.12 87 LEU A C 1
ATOM 615 O O . LEU A 1 87 ? -9.765 11.920 5.664 1.00 70.12 87 LEU A O 1
ATOM 619 N N . GLY A 1 88 ? -11.369 12.910 4.484 1.00 68.94 88 GLY A N 1
ATOM 620 C CA . GLY A 1 88 ? -11.969 13.610 5.618 1.00 68.94 88 GLY A CA 1
ATOM 621 C C . GLY A 1 88 ? -11.141 14.812 6.106 1.00 68.94 88 GLY A C 1
ATOM 622 O O . GLY A 1 88 ? -10.129 15.172 5.495 1.00 68.94 88 GLY A O 1
ATOM 623 N N . PRO A 1 89 ? -11.587 15.508 7.170 1.00 77.94 89 PRO A N 1
ATOM 624 C CA . PRO A 1 89 ? -10.982 16.764 7.624 1.00 77.94 89 PRO A CA 1
ATOM 625 C C . PRO A 1 89 ? -9.748 16.593 8.527 1.00 77.94 89 PRO A C 1
ATOM 627 O O . PRO A 1 89 ? -9.158 17.601 8.913 1.00 77.94 89 PRO A O 1
ATOM 630 N N . ASP A 1 90 ? -9.353 15.365 8.879 1.00 81.69 90 ASP A N 1
ATOM 631 C CA . ASP A 1 90 ? -8.253 15.128 9.819 1.00 81.69 90 ASP A CA 1
ATOM 632 C C . ASP A 1 90 ? -6.896 15.568 9.219 1.00 81.69 90 ASP A C 1
ATOM 634 O O . ASP A 1 90 ? -6.452 15.028 8.195 1.00 81.69 90 ASP A O 1
ATOM 638 N N . PRO A 1 91 ? -6.207 16.550 9.832 1.00 73.38 91 PRO A N 1
ATOM 639 C CA . PRO A 1 91 ? -4.944 17.058 9.312 1.00 73.38 91 PRO A CA 1
ATOM 640 C C . PRO A 1 91 ? -3.803 16.032 9.375 1.00 73.38 91 PRO A C 1
ATOM 642 O O . PRO A 1 91 ? -2.916 16.079 8.521 1.00 73.38 91 PRO A O 1
ATOM 645 N N . ALA A 1 92 ? -3.812 15.100 10.333 1.00 71.25 92 ALA A N 1
ATOM 646 C CA . ALA A 1 92 ? -2.773 14.082 10.468 1.00 71.25 92 ALA A CA 1
ATOM 647 C C . ALA A 1 92 ? -2.889 13.026 9.361 1.00 71.25 92 ALA A C 1
ATOM 649 O O . ALA A 1 92 ? -1.901 12.711 8.693 1.00 71.25 92 ALA A O 1
ATOM 650 N N . VAL A 1 93 ? -4.112 12.562 9.088 1.00 68.69 93 VAL A N 1
ATOM 651 C CA . VAL A 1 93 ? -4.404 11.625 7.988 1.00 68.69 93 VAL A CA 1
ATOM 652 C C . VAL A 1 93 ? -3.982 12.226 6.645 1.00 68.69 93 VAL A C 1
ATOM 654 O O . VAL A 1 93 ? -3.294 11.580 5.849 1.00 68.69 93 VAL A O 1
ATOM 657 N N . ARG A 1 94 ? -4.297 13.507 6.417 1.00 73.00 94 ARG A N 1
ATOM 658 C CA . ARG A 1 94 ? -3.877 14.234 5.209 1.00 73.00 94 ARG A CA 1
ATOM 659 C C . ARG A 1 94 ? -2.359 14.363 5.096 1.00 73.00 94 ARG A C 1
ATOM 661 O O . ARG A 1 94 ? -1.823 14.181 4.003 1.00 73.00 94 ARG A O 1
ATOM 668 N N . ALA A 1 95 ? -1.657 14.653 6.192 1.00 69.81 95 ALA A N 1
ATOM 669 C CA . ALA A 1 95 ? -0.199 14.776 6.193 1.00 69.81 95 ALA A CA 1
ATOM 670 C C . ALA A 1 95 ? 0.491 13.448 5.837 1.00 69.81 95 ALA A C 1
ATOM 672 O O . ALA A 1 95 ? 1.418 13.429 5.021 1.00 69.81 95 ALA A O 1
ATOM 673 N N . VAL A 1 96 ? -0.001 12.330 6.380 1.00 73.19 96 VAL A N 1
ATOM 674 C CA . VAL A 1 96 ? 0.493 10.984 6.054 1.00 73.19 96 VAL A CA 1
ATOM 675 C C . VAL A 1 96 ? 0.243 10.657 4.581 1.00 73.19 96 VAL A C 1
ATOM 677 O O . VAL A 1 96 ? 1.173 10.256 3.876 1.00 73.19 96 VAL A O 1
ATOM 680 N N . ALA A 1 97 ? -0.970 10.903 4.080 1.00 68.62 97 ALA A N 1
ATOM 681 C CA . ALA A 1 97 ? -1.315 10.658 2.682 1.00 68.62 97 ALA A CA 1
ATOM 682 C C . ALA A 1 97 ? -0.456 11.496 1.714 1.00 68.62 97 ALA A C 1
ATOM 684 O O . ALA A 1 97 ? 0.043 10.985 0.710 1.00 68.62 97 ALA A O 1
ATOM 685 N N . GLN A 1 98 ? -0.195 12.765 2.045 1.00 73.94 98 GLN A N 1
ATOM 686 C CA . GLN A 1 98 ? 0.710 13.633 1.284 1.00 73.94 98 GLN A CA 1
ATOM 687 C C . GLN A 1 98 ? 2.167 13.147 1.319 1.00 73.94 98 GLN A C 1
ATOM 689 O O . GLN A 1 98 ? 2.864 13.206 0.299 1.00 73.94 98 GLN A O 1
ATOM 694 N N . GLY A 1 99 ? 2.637 12.660 2.470 1.00 71.38 99 GLY A N 1
ATOM 695 C CA . GLY A 1 99 ? 3.971 12.080 2.626 1.00 71.38 99 GLY A CA 1
ATOM 696 C C . GLY A 1 99 ? 4.158 10.836 1.759 1.00 71.38 99 GLY A C 1
ATOM 697 O O . GLY A 1 99 ? 5.107 10.764 0.972 1.00 71.38 99 GLY A O 1
ATOM 698 N N . ALA A 1 100 ? 3.203 9.907 1.825 1.00 68.94 100 ALA A N 1
ATOM 699 C CA . ALA A 1 100 ? 3.175 8.709 0.992 1.00 68.94 100 ALA A CA 1
ATOM 700 C C . ALA A 1 100 ? 3.119 9.063 -0.503 1.00 68.94 100 ALA A C 1
ATOM 702 O O . ALA A 1 100 ? 3.902 8.541 -1.299 1.00 68.94 100 ALA A O 1
ATOM 703 N N . ALA A 1 101 ? 2.276 10.027 -0.883 1.00 69.12 101 ALA A N 1
ATOM 704 C CA . ALA A 1 101 ? 2.176 10.526 -2.251 1.00 69.12 101 ALA A CA 1
ATOM 705 C C . ALA A 1 101 ? 3.506 11.089 -2.780 1.00 69.12 101 ALA A C 1
ATOM 707 O O . ALA A 1 101 ? 3.875 10.840 -3.931 1.00 69.12 101 ALA A O 1
ATOM 708 N N . ARG A 1 102 ? 4.246 11.846 -1.960 1.00 69.56 102 ARG A N 1
ATOM 709 C CA . ARG A 1 102 ? 5.579 12.357 -2.323 1.00 69.56 102 ARG A CA 1
ATOM 710 C C . ARG A 1 102 ? 6.596 11.237 -2.481 1.00 69.56 102 ARG A C 1
ATOM 712 O O . ARG A 1 102 ? 7.303 11.226 -3.488 1.00 69.56 102 ARG A O 1
ATOM 719 N N . ALA A 1 103 ? 6.653 10.310 -1.528 1.00 66.75 103 ALA A N 1
ATOM 720 C CA . ALA A 1 103 ? 7.573 9.179 -1.575 1.00 66.75 103 ALA A CA 1
ATOM 721 C C . ALA A 1 103 ? 7.335 8.326 -2.831 1.00 66.75 103 ALA A C 1
ATOM 723 O O . ALA A 1 103 ? 8.267 8.069 -3.592 1.00 66.75 103 ALA A O 1
ATOM 724 N N . LEU A 1 104 ? 6.074 7.995 -3.122 1.00 63.38 104 LEU A N 1
ATOM 725 C CA . LEU A 1 104 ? 5.689 7.262 -4.328 1.00 63.38 104 LEU A CA 1
ATOM 726 C C . LEU A 1 104 ? 6.059 8.025 -5.602 1.00 63.38 104 LEU A C 1
ATOM 728 O O . LEU A 1 104 ? 6.583 7.433 -6.542 1.00 63.38 104 LEU A O 1
ATOM 732 N N . ARG A 1 105 ? 5.863 9.348 -5.638 1.00 66.44 105 ARG A N 1
ATOM 733 C CA . ARG A 1 105 ? 6.274 10.174 -6.784 1.00 66.44 105 ARG A CA 1
ATOM 734 C C . ARG A 1 105 ? 7.787 10.142 -7.003 1.00 66.44 105 ARG A C 1
ATOM 736 O O . ARG A 1 105 ? 8.223 10.041 -8.143 1.00 66.44 105 ARG A O 1
ATOM 743 N N . GLN A 1 106 ? 8.588 10.194 -5.940 1.00 65.56 106 GLN A N 1
ATOM 744 C CA . GLN A 1 106 ? 10.046 10.102 -6.058 1.00 65.56 106 GLN A CA 1
ATOM 745 C C . GLN A 1 106 ? 10.500 8.722 -6.536 1.00 65.56 106 GLN A C 1
ATOM 747 O O . GLN A 1 106 ? 11.363 8.644 -7.408 1.00 65.56 106 GLN A O 1
ATOM 752 N N . ILE A 1 107 ? 9.873 7.651 -6.045 1.00 58.25 107 ILE A N 1
ATOM 753 C CA . ILE A 1 107 ? 10.123 6.286 -6.524 1.00 58.25 107 ILE A CA 1
ATOM 754 C C . ILE A 1 107 ? 9.781 6.175 -8.015 1.00 58.25 107 ILE A C 1
ATOM 756 O O . ILE A 1 107 ? 10.565 5.619 -8.774 1.00 58.25 107 ILE A O 1
ATOM 760 N N . ARG A 1 108 ? 8.671 6.770 -8.467 1.00 60.91 108 ARG A N 1
ATOM 761 C CA . ARG A 1 108 ? 8.261 6.785 -9.884 1.00 60.91 108 ARG A CA 1
ATOM 762 C C . ARG A 1 108 ? 9.231 7.531 -10.783 1.00 60.91 108 ARG A C 1
ATOM 764 O O . ARG A 1 108 ? 9.597 7.017 -11.833 1.00 60.91 108 ARG A O 1
ATOM 771 N N . VAL A 1 109 ? 9.673 8.717 -10.361 1.00 59.56 109 VAL A N 1
ATOM 772 C CA . VAL A 1 109 ? 10.682 9.499 -11.093 1.00 59.56 109 VAL A CA 1
ATOM 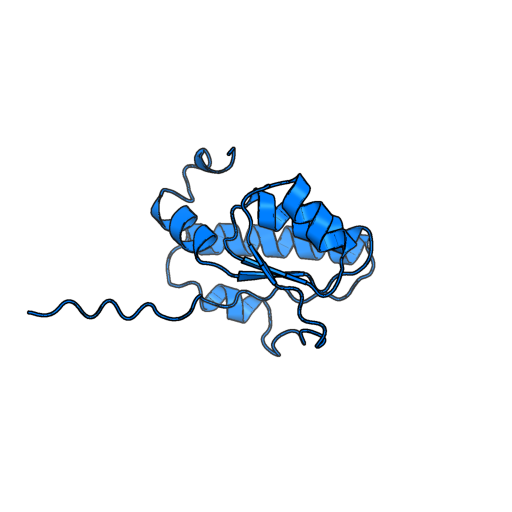773 C C . VAL A 1 109 ? 11.995 8.722 -11.183 1.00 59.56 109 VAL A C 1
ATOM 775 O O . VAL A 1 109 ? 12.592 8.655 -12.254 1.00 59.56 109 VAL A O 1
ATOM 778 N N . ALA A 1 110 ? 12.415 8.087 -10.087 1.00 51.88 110 ALA A N 1
ATOM 779 C CA . ALA A 1 110 ? 13.619 7.264 -10.054 1.00 51.88 110 ALA A CA 1
ATOM 780 C C . ALA A 1 110 ? 13.487 5.983 -10.900 1.00 51.88 110 ALA A C 1
ATOM 782 O O . ALA A 1 110 ? 14.463 5.552 -11.510 1.00 51.88 110 ALA A O 1
ATOM 783 N N . ALA A 1 111 ? 12.288 5.400 -10.973 1.00 47.66 111 ALA A N 1
ATOM 784 C CA . ALA A 1 111 ? 12.017 4.161 -11.698 1.00 47.66 111 ALA A CA 1
ATOM 785 C C . ALA A 1 111 ? 11.594 4.368 -13.167 1.00 47.66 111 ALA A C 1
ATOM 787 O O . ALA A 1 111 ? 11.581 3.400 -13.921 1.00 47.66 111 ALA A O 1
ATOM 788 N N . ARG A 1 112 ? 11.267 5.602 -13.588 1.00 48.88 112 ARG A N 1
ATOM 789 C CA . ARG A 1 112 ? 10.610 5.928 -14.875 1.00 48.88 112 ARG A CA 1
ATOM 790 C C . ARG A 1 112 ? 9.307 5.146 -15.103 1.00 48.88 112 ARG A C 1
ATOM 792 O O . ARG A 1 112 ? 9.083 4.627 -16.192 1.00 48.88 112 ARG A O 1
ATOM 799 N N . ILE A 1 113 ? 8.465 5.045 -14.075 1.00 45.81 113 ILE A N 1
ATOM 800 C CA . ILE A 1 113 ? 7.197 4.299 -14.143 1.00 45.81 113 ILE A CA 1
ATOM 801 C C . ILE A 1 113 ? 6.028 5.232 -13.823 1.00 45.81 113 ILE A C 1
ATOM 803 O O . ILE A 1 113 ? 6.020 5.873 -12.770 1.00 45.81 113 ILE A O 1
ATOM 807 N N . ASP A 1 114 ? 5.028 5.263 -14.705 1.00 38.91 114 ASP A N 1
ATOM 808 C CA . ASP A 1 114 ? 3.718 5.859 -14.442 1.00 38.91 114 ASP A CA 1
ATOM 809 C C . ASP A 1 114 ? 2.902 4.917 -13.553 1.00 38.91 114 ASP A C 1
ATOM 811 O O . ASP A 1 114 ? 2.574 3.794 -13.925 1.00 38.91 114 ASP A O 1
ATOM 815 N N . VAL A 1 115 ? 2.583 5.368 -12.347 1.00 41.38 115 VAL A N 1
ATOM 816 C CA . VAL A 1 115 ? 1.696 4.666 -11.409 1.00 41.38 115 VAL A CA 1
ATOM 817 C C . VAL A 1 115 ? 0.739 5.735 -10.871 1.00 41.38 115 VAL A C 1
ATOM 819 O O . VAL A 1 115 ? 1.127 6.898 -10.755 1.00 41.38 115 VAL A O 1
ATOM 822 N N . VAL A 1 116 ? -0.497 5.395 -10.515 1.00 41.53 116 VAL A N 1
ATOM 823 C CA . VAL A 1 116 ? -1.457 6.285 -9.831 1.00 41.53 116 VAL A CA 1
ATOM 824 C C . VAL A 1 116 ? -1.832 5.578 -8.529 1.00 41.53 116 VAL A C 1
ATOM 826 O O . VAL A 1 116 ? -2.253 4.429 -8.602 1.00 41.53 116 VAL A O 1
ATOM 829 N N . PRO A 1 117 ? -1.592 6.159 -7.334 1.00 41.28 117 PRO A N 1
ATOM 830 C CA . PRO A 1 117 ? -1.989 5.500 -6.100 1.00 41.28 117 PRO A CA 1
ATOM 831 C C . PRO A 1 117 ? -3.502 5.585 -5.980 1.00 41.28 117 PRO A C 1
ATOM 833 O O . PRO A 1 117 ? -4.086 6.645 -6.203 1.00 41.28 117 PRO A O 1
ATOM 836 N N . VAL A 1 118 ? -4.105 4.469 -5.602 1.00 48.00 118 VAL A N 1
ATOM 837 C CA . VAL A 1 118 ? -5.549 4.321 -5.484 1.00 48.00 118 VAL A CA 1
ATOM 838 C C . VAL A 1 118 ? -5.841 3.970 -4.050 1.00 48.00 118 VAL A C 1
ATOM 840 O O . VAL A 1 118 ? -5.359 2.951 -3.559 1.00 48.00 118 VAL A O 1
ATOM 843 N N . ILE A 1 119 ? -6.603 4.824 -3.383 1.00 47.84 119 ILE A N 1
ATOM 844 C CA . ILE A 1 119 ? -7.158 4.517 -2.074 1.00 47.84 119 ILE A CA 1
ATOM 845 C C . ILE A 1 119 ? -8.630 4.233 -2.321 1.00 47.84 119 ILE A C 1
ATOM 847 O O . ILE A 1 119 ? -9.376 5.137 -2.682 1.00 47.84 119 ILE A O 1
ATOM 851 N N . ILE A 1 120 ? -9.024 2.969 -2.183 1.00 54.38 120 ILE A N 1
ATOM 852 C CA . ILE A 1 120 ? -10.436 2.590 -2.212 1.00 54.38 120 ILE A CA 1
ATOM 853 C C . ILE A 1 120 ? -10.890 2.533 -0.751 1.00 54.38 120 ILE A C 1
ATOM 855 O O . ILE A 1 120 ? -10.338 1.713 -0.004 1.00 54.38 120 ILE A O 1
ATOM 859 N N . PRO A 1 121 ? -11.830 3.391 -0.310 1.00 45.56 121 PRO A N 1
ATOM 860 C CA . PRO A 1 121 ? -12.435 3.233 1.005 1.00 45.56 121 PRO A CA 1
ATOM 861 C C . PRO A 1 121 ? -13.079 1.844 1.087 1.00 45.56 121 PRO A C 1
ATOM 863 O O . PRO A 1 121 ? -13.697 1.378 0.127 1.00 45.56 121 PRO A O 1
ATOM 866 N N . GLY A 1 122 ? -12.874 1.150 2.210 1.00 41.94 122 GLY A N 1
ATOM 867 C CA . GLY A 1 122 ? -13.512 -0.144 2.449 1.00 41.94 122 GLY A CA 1
ATOM 868 C C . GLY A 1 122 ? -15.039 -0.024 2.337 1.00 41.94 122 GLY A C 1
ATOM 869 O O . GLY A 1 122 ? -15.569 1.069 2.542 1.00 41.94 122 GLY A O 1
ATOM 870 N N . PRO A 1 123 ? -15.755 -1.110 1.992 1.00 42.59 123 PRO A N 1
ATOM 871 C CA . PRO A 1 123 ? -17.212 -1.073 1.938 1.00 42.59 123 PRO A CA 1
ATOM 872 C C . PRO A 1 123 ? -17.750 -0.583 3.285 1.00 42.59 123 PRO A C 1
ATOM 874 O O . PRO A 1 123 ? -17.334 -1.106 4.321 1.00 42.59 123 PRO A O 1
ATOM 877 N N . ASP A 1 124 ? -18.642 0.413 3.251 1.00 45.50 124 ASP A N 1
ATOM 878 C CA . ASP A 1 124 ? -19.376 0.902 4.421 1.00 45.50 124 ASP A CA 1
ATOM 879 C C . ASP A 1 124 ? -19.965 -0.311 5.150 1.00 45.50 124 ASP A C 1
ATOM 881 O O . ASP A 1 124 ? -20.901 -0.963 4.679 1.00 45.50 124 ASP A O 1
ATOM 885 N N . GLN A 1 125 ? -19.364 -0.668 6.285 1.00 47.69 125 GLN A N 1
ATOM 886 C CA . GLN A 1 125 ? -19.956 -1.617 7.213 1.00 47.69 125 GLN A CA 1
ATOM 887 C C . GLN A 1 125 ? -21.061 -0.837 7.912 1.00 47.69 125 GLN A C 1
ATOM 889 O O . GLN A 1 125 ? -20.833 -0.187 8.931 1.00 47.69 125 GLN A O 1
ATOM 894 N N . ASP A 1 126 ? -22.241 -0.855 7.299 1.00 43.00 126 ASP A N 1
ATOM 895 C CA . ASP A 1 126 ? -23.485 -0.350 7.857 1.00 43.00 126 ASP A CA 1
ATOM 896 C C . ASP A 1 126 ? -23.751 -1.115 9.165 1.00 43.00 126 ASP A C 1
ATOM 898 O O . ASP A 1 126 ? -24.335 -2.201 9.195 1.00 43.00 126 ASP A O 1
ATOM 902 N N . HIS A 1 127 ? -23.211 -0.603 10.272 1.00 44.41 127 HIS A N 1
ATOM 903 C CA . HIS A 1 127 ? -23.480 -1.099 11.612 1.00 44.41 127 HIS A CA 1
ATOM 904 C C . HIS A 1 127 ? -24.878 -0.634 12.013 1.00 44.41 127 HIS A C 1
ATOM 906 O O . HIS A 1 127 ? -25.054 0.241 12.860 1.00 44.41 127 HIS A O 1
ATOM 912 N N . GLY A 1 128 ? -25.881 -1.253 11.389 1.00 38.62 128 GLY A N 1
ATOM 913 C CA . GLY A 1 128 ? -27.252 -1.246 11.860 1.00 38.62 128 GLY A CA 1
ATOM 914 C C . GLY A 1 128 ? -27.293 -1.818 13.274 1.00 38.62 128 GLY A C 1
ATOM 915 O O . GLY A 1 128 ? -27.311 -3.032 13.470 1.00 38.62 128 GLY A O 1
ATOM 916 N N . LEU A 1 129 ? -27.279 -0.932 14.267 1.00 45.59 129 LEU A N 1
ATOM 917 C CA . LEU A 1 129 ? -27.636 -1.257 15.640 1.00 45.59 129 LEU A CA 1
ATOM 918 C C . LEU A 1 129 ? -29.169 -1.332 15.715 1.00 45.59 129 LEU A C 1
ATOM 920 O O . LEU A 1 129 ? -29.825 -0.313 15.480 1.00 45.59 129 LEU A O 1
ATOM 924 N N . PRO A 1 130 ? -29.772 -2.492 16.031 1.00 59.44 130 PRO A N 1
ATOM 925 C CA . PRO A 1 130 ? -31.187 -2.528 16.361 1.00 59.44 130 PRO A CA 1
ATOM 926 C C . PRO A 1 130 ? -31.418 -1.829 17.709 1.00 59.44 130 PRO A C 1
ATOM 928 O O . PRO A 1 130 ? -30.666 -2.032 18.665 1.00 59.44 130 PRO A O 1
ATOM 931 N N . SER A 1 131 ? -32.440 -0.970 17.722 1.00 71.56 131 SER A N 1
ATOM 932 C CA . SER A 1 131 ? -32.963 -0.241 18.888 1.00 71.56 131 SER A CA 1
ATOM 933 C C . SER A 1 131 ? -33.703 -1.147 19.867 1.00 71.56 131 SER A C 1
ATOM 935 O O . SER A 1 131 ? -34.276 -2.161 19.407 1.00 71.56 131 SER A O 1
#

Radius of gyration: 14.95 Å; chains: 1; bounding box: 47×30×34 Å

Secondar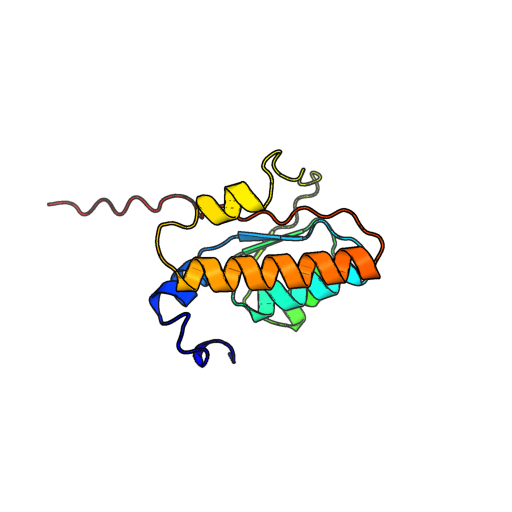y structure (DSSP, 8-state):
--GGG-TTTHHHHHHHHHHPEEEE---HHHHHHHHHHHHHHT-SEEEES-HHHHHHHHHH-TT-EEE--SS--PPPSS-HHHHHHTS-S-HHHHHHHHHHHHHHHHHHHHHT------EEPPP--------

Foldseek 3Di:
DPPCPPVLCHPVNLVQQLLWEWEQLDDDPLLLVSLLVSLLSNRQEYEDLDPSNVVSSCVNPVRHHYDRDVPRPDAPPDALVVVLVPQDDRPSSSVVSVVVVVVSVVSCVVVVDDDGIDIDRHPPPPPPDDD

Sequence (131 aa):
MRQRLVPEIGASGQAQIDAATGLVTATGLAGEVEARYLAGAGFGLIRTSSHAASRAAIEAHPGVAIATDAERIDPPDHPLADAIAELGPDPAVRAVAQGAARALRQIRVAARIDVVPVIIPGPDQDHGLPS

pLDDT: mean 70.72, std 17.5, range [38.62, 94.75]